Protein AF-W1XNX9-F1 (afdb_monomer)

Nearest PDB structures (foldseek):
  6mit-assembly2_H  TM=9.646E-01  e=8.974E-11  Enterobacter cloacae subsp. cloacae ATC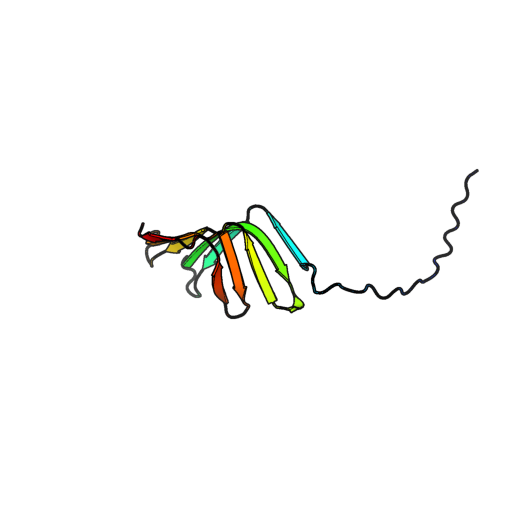C 13047
  3my2-assembly1_A  TM=9.983E-01  e=1.447E-07  Escherichia coli str. K-12 substr. MG1655
  4b54-assembly1_B  TM=9.966E-01  e=5.229E-07  Escherichia coli
  6mjp-assembly1_C  TM=8.883E-01  e=1.791E-06  Vibrio cholerae
  6mit-assembly1_G  TM=7.641E-01  e=9.877E-02  Enterobacter cloacae subsp. cloacae ATCC 13047

InterPro domains:
  IPR010664 Lipopolysaccharide assembly, LptC-related [PF06835] (10-101)
  IPR026265 Lipopolysaccharide export system protein LptC [TIGR04409] (11-101)
  IPR052363 Lipopolysaccharide export system LptC [PTHR37481] (4-101)

Solvent-accessible surface area (backbone atoms only — not comparable to full-atom values): 5987 Å² total; per-residue (Å²): 137,88,83,84,84,85,75,80,71,85,72,80,68,74,80,77,78,61,84,89,54,58,78,42,78,49,67,66,46,76,45,79,42,59,45,99,88,69,47,64,42,37,38,42,36,24,54,34,37,39,29,29,73,94,76,44,33,37,40,29,34,50,28,39,37,36,34,36,45,99,86,64,45,68,46,38,41,38,36,24,50,29,32,41,37,42,79,88,70,50,76,46,75,41,56,81,73,46,79,41,81,100

Structure (mmCIF, N/CA/C/O backbone):
data_AF-W1XNX9-F1
#
_entry.id   AF-W1XNX9-F1
#
loop_
_atom_site.group_PDB
_atom_site.id
_atom_site.type_symbol
_atom_site.label_atom_id
_atom_site.label_alt_id
_atom_site.label_comp_id
_atom_site.label_asym_id
_atom_site.label_entity_id
_atom_site.label_seq_id
_atom_site.pdbx_PDB_ins_code
_atom_site.Cartn_x
_atom_site.Cartn_y
_atom_site.Cartn_z
_atom_site.occupancy
_atom_site.B_iso_or_equiv
_atom_site.auth_seq_id
_atom_site.auth_comp_id
_atom_site.auth_asym_id
_atom_site.auth_atom_id
_atom_site.pdbx_PDB_model_num
ATOM 1 N N . MET A 1 1 ? 53.043 15.054 -22.178 1.00 44.47 1 MET A N 1
ATOM 2 C CA . MET A 1 1 ? 51.848 15.816 -22.595 1.00 44.47 1 MET A CA 1
ATOM 3 C C . MET A 1 1 ? 50.820 14.786 -23.030 1.00 44.47 1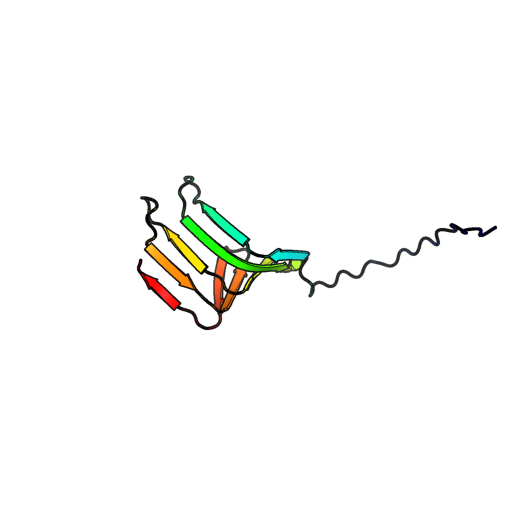 MET A C 1
ATOM 5 O O . MET A 1 1 ? 51.129 14.021 -23.933 1.00 44.47 1 MET A O 1
ATOM 9 N N . ILE A 1 2 ? 49.697 14.658 -22.322 1.00 46.03 2 ILE A N 1
ATOM 10 C CA . ILE A 1 2 ? 48.628 13.717 -22.690 1.00 46.03 2 ILE A CA 1
ATOM 11 C C . ILE A 1 2 ? 47.542 14.537 -23.380 1.00 46.03 2 ILE A C 1
ATOM 13 O O . ILE A 1 2 ? 46.994 15.452 -22.774 1.00 46.03 2 ILE A O 1
ATOM 17 N N . GLY A 1 3 ? 47.306 14.260 -24.662 1.00 43.38 3 GLY A N 1
ATOM 18 C CA . GLY A 1 3 ? 46.236 14.878 -25.439 1.00 43.38 3 GLY A CA 1
ATOM 19 C C . GLY A 1 3 ? 44.970 14.036 -25.344 1.00 43.38 3 GLY A C 1
ATOM 20 O O . GLY A 1 3 ? 45.018 12.833 -25.587 1.00 43.38 3 GLY A O 1
ATOM 21 N N . ILE A 1 4 ? 43.850 14.664 -24.992 1.00 62.31 4 ILE A N 1
ATOM 22 C CA . ILE A 1 4 ? 42.520 14.056 -25.078 1.00 62.31 4 ILE A CA 1
ATOM 23 C C . ILE A 1 4 ? 41.934 14.461 -26.429 1.00 62.31 4 ILE A C 1
ATOM 25 O O . ILE A 1 4 ? 41.847 15.648 -26.736 1.00 62.31 4 ILE A O 1
ATOM 29 N N . ASN A 1 5 ? 41.578 13.474 -27.250 1.00 59.31 5 ASN A N 1
ATOM 30 C CA . ASN A 1 5 ? 40.920 13.696 -28.531 1.00 59.31 5 ASN A CA 1
ATOM 31 C C . ASN A 1 5 ? 39.404 13.608 -28.315 1.00 59.31 5 ASN A C 1
ATOM 33 O O . ASN A 1 5 ? 38.876 12.525 -28.076 1.00 59.31 5 ASN A O 1
ATOM 37 N N . MET A 1 6 ? 38.728 14.756 -28.350 1.00 61.25 6 MET A N 1
ATOM 38 C CA . MET A 1 6 ? 37.269 14.874 -28.292 1.00 61.25 6 MET A CA 1
ATOM 39 C C . MET A 1 6 ? 36.714 14.935 -29.717 1.00 61.25 6 MET A C 1
ATOM 41 O O . MET A 1 6 ? 36.158 15.942 -30.142 1.00 61.25 6 MET A O 1
ATOM 45 N N . ALA A 1 7 ? 36.915 13.870 -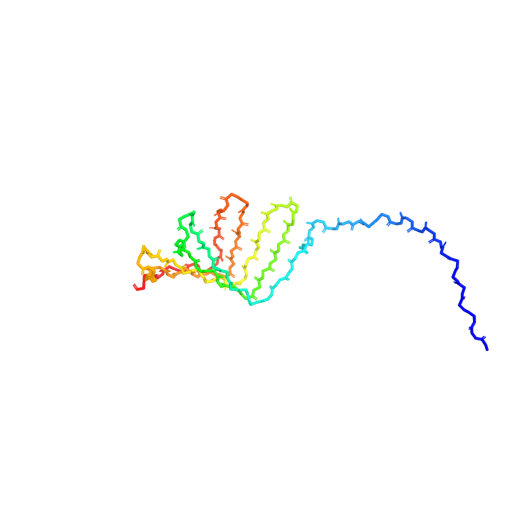30.488 1.00 56.81 7 ALA A N 1
ATOM 46 C CA . ALA A 1 7 ? 36.058 13.626 -31.635 1.00 56.81 7 ALA A CA 1
ATOM 47 C C . ALA A 1 7 ? 34.824 12.906 -31.090 1.00 56.81 7 ALA A C 1
ATOM 49 O O . ALA A 1 7 ? 34.850 11.689 -30.902 1.00 56.81 7 ALA A O 1
ATOM 50 N N . GLU A 1 8 ? 33.780 13.670 -30.760 1.00 53.00 8 GLU A N 1
ATOM 51 C CA . GLU A 1 8 ? 32.445 13.123 -30.535 1.00 53.00 8 GLU A CA 1
ATOM 52 C C . GLU A 1 8 ? 32.047 12.370 -31.804 1.00 53.00 8 GLU A C 1
ATOM 54 O O . GLU A 1 8 ? 31.688 12.942 -32.833 1.00 53.00 8 GLU A O 1
ATOM 59 N N . LYS A 1 9 ? 32.194 11.049 -31.753 1.00 54.75 9 LYS A N 1
ATOM 60 C CA . LYS A 1 9 ? 31.458 10.175 -32.641 1.00 54.75 9 LYS A CA 1
ATOM 61 C C . LYS A 1 9 ? 30.039 10.252 -32.105 1.00 54.75 9 LYS A C 1
ATOM 63 O O . LYS A 1 9 ? 29.800 9.803 -30.987 1.00 54.75 9 LYS A O 1
ATOM 68 N N . ASP A 1 10 ? 29.166 10.905 -32.858 1.00 53.31 10 ASP A N 1
ATOM 69 C CA . ASP A 1 10 ? 27.736 11.009 -32.583 1.00 53.31 10 ASP A CA 1
ATOM 70 C C . ASP A 1 10 ? 27.131 9.600 -32.714 1.00 53.31 10 ASP A C 1
ATOM 72 O O . ASP A 1 10 ? 26.539 9.213 -33.724 1.00 53.31 10 ASP A O 1
ATOM 76 N N . ASP A 1 11 ? 27.436 8.756 -31.729 1.00 55.44 11 ASP A N 1
ATOM 77 C CA . ASP A 1 11 ? 26.913 7.412 -31.603 1.00 55.44 11 ASP A CA 1
ATOM 78 C C . ASP A 1 11 ? 25.505 7.605 -31.057 1.00 55.44 11 ASP A C 1
ATOM 80 O O . ASP A 1 11 ? 25.257 7.630 -29.852 1.00 55.44 11 ASP A O 1
ATOM 84 N N . THR A 1 12 ? 24.565 7.797 -31.978 1.00 57.56 12 THR A N 1
ATOM 85 C CA . THR A 1 12 ? 23.124 7.716 -31.721 1.00 57.56 12 THR A CA 1
ATOM 86 C C . THR A 1 12 ? 22.737 6.267 -31.414 1.00 57.56 12 THR A C 1
ATOM 88 O O . THR A 1 12 ? 21.802 5.707 -31.986 1.00 57.56 12 THR A O 1
ATOM 91 N N . ALA A 1 13 ? 23.472 5.629 -30.499 1.00 60.34 13 ALA A N 1
ATOM 92 C CA . ALA A 1 13 ? 23.089 4.378 -29.896 1.00 60.34 13 ALA A CA 1
ATOM 93 C C . ALA A 1 13 ? 21.748 4.637 -29.214 1.00 60.34 13 ALA A C 1
ATOM 95 O O . ALA A 1 13 ? 21.657 5.338 -28.205 1.00 60.34 13 ALA A O 1
ATOM 96 N N . GLN A 1 14 ? 20.688 4.121 -29.830 1.00 57.00 14 GLN A N 1
ATOM 97 C CA . GLN A 1 14 ? 19.361 4.112 -29.247 1.00 57.00 14 GLN A CA 1
ATOM 98 C C . GLN A 1 14 ? 19.503 3.515 -27.846 1.00 57.00 14 GLN A C 1
ATOM 100 O O . GLN A 1 14 ? 19.907 2.359 -27.703 1.00 57.00 14 GLN A O 1
ATOM 105 N N . VAL A 1 15 ? 19.228 4.309 -26.810 1.00 65.31 15 VAL A N 1
ATOM 106 C CA . VAL A 1 15 ? 19.163 3.792 -25.445 1.00 65.31 15 VAL A CA 1
ATOM 107 C C . VAL A 1 15 ? 18.022 2.782 -25.444 1.00 65.31 15 VAL A C 1
ATOM 109 O O . VAL A 1 15 ? 16.852 3.157 -25.502 1.00 65.31 15 VAL A O 1
ATOM 112 N N . VAL A 1 16 ? 18.362 1.494 -25.461 1.00 64.44 16 VAL A N 1
ATOM 113 C CA . VAL A 1 16 ? 17.382 0.422 -25.309 1.00 64.44 16 VAL A CA 1
ATOM 114 C C . VAL A 1 16 ? 16.895 0.508 -23.869 1.00 64.44 16 VAL A C 1
ATOM 116 O O . VAL A 1 16 ? 17.594 0.098 -22.944 1.00 64.44 16 VAL A O 1
ATOM 119 N N . VAL A 1 17 ? 15.722 1.106 -23.671 1.00 64.75 17 VAL A N 1
ATOM 120 C CA . VAL A 1 17 ? 15.058 1.111 -22.368 1.00 64.75 17 VAL A CA 1
ATOM 121 C C . VAL A 1 17 ? 14.614 -0.321 -22.094 1.00 64.75 17 VAL A C 1
ATOM 123 O O . VAL A 1 17 ? 13.848 -0.907 -22.859 1.00 64.75 17 VAL A O 1
ATOM 126 N N . ASN A 1 18 ? 15.156 -0.918 -21.036 1.00 72.50 18 ASN A N 1
ATOM 127 C CA . ASN A 1 18 ? 14.725 -2.229 -20.588 1.00 72.50 18 ASN A CA 1
ATOM 128 C C . ASN A 1 18 ? 13.475 -2.063 -19.723 1.00 72.50 18 ASN A C 1
ATOM 130 O O . ASN A 1 18 ? 13.560 -1.706 -18.553 1.00 72.50 18 ASN A O 1
ATOM 134 N N . ASN A 1 19 ? 12.310 -2.356 -20.293 1.00 75.62 19 ASN A N 1
ATOM 135 C CA . ASN A 1 19 ? 11.021 -2.183 -19.615 1.00 75.62 19 ASN A CA 1
ATOM 136 C C . ASN A 1 19 ? 10.788 -3.196 -18.473 1.00 75.62 19 ASN A C 1
ATOM 138 O O . ASN A 1 19 ? 9.764 -3.138 -17.789 1.00 75.62 19 ASN A O 1
ATOM 142 N N . ASN A 1 20 ? 11.720 -4.138 -18.278 1.00 80.69 20 ASN A N 1
ATOM 143 C CA . ASN A 1 20 ? 11.729 -5.058 -17.141 1.00 80.69 20 ASN A CA 1
ATOM 144 C C . ASN A 1 20 ? 12.471 -4.501 -15.924 1.00 80.69 20 ASN A C 1
ATOM 146 O O . ASN A 1 20 ? 12.388 -5.107 -14.858 1.00 80.69 20 ASN A O 1
ATOM 150 N N . ASP A 1 21 ? 13.184 -3.384 -16.068 1.00 89.62 21 ASP A N 1
ATOM 151 C CA . ASP A 1 21 ? 13.789 -2.687 -14.943 1.00 89.62 21 ASP A CA 1
ATOM 152 C C . ASP A 1 21 ? 12.820 -1.610 -14.433 1.00 89.62 21 ASP A C 1
ATOM 154 O O . ASP A 1 21 ? 12.150 -0.940 -15.225 1.00 89.62 21 ASP A O 1
ATOM 158 N N . PRO A 1 22 ? 12.705 -1.415 -13.113 1.00 93.06 22 PRO A N 1
ATOM 159 C CA . PRO A 1 22 ? 11.844 -0.374 -12.579 1.00 93.06 22 PRO A CA 1
ATOM 160 C C . PRO A 1 22 ? 12.438 1.006 -12.847 1.00 93.06 22 PRO A C 1
ATOM 162 O O . PRO A 1 22 ? 13.635 1.246 -12.675 1.00 93.06 22 PRO A O 1
ATOM 165 N N . THR A 1 23 ? 11.569 1.946 -13.201 1.00 94.25 23 THR A N 1
ATOM 166 C CA . THR A 1 23 ? 11.947 3.333 -13.476 1.00 94.25 23 THR A CA 1
ATOM 167 C C . THR A 1 23 ? 12.189 4.138 -12.206 1.00 94.25 23 THR A C 1
ATOM 169 O O . THR A 1 23 ? 12.923 5.122 -12.241 1.00 94.25 23 THR A O 1
ATOM 172 N N . TYR A 1 24 ?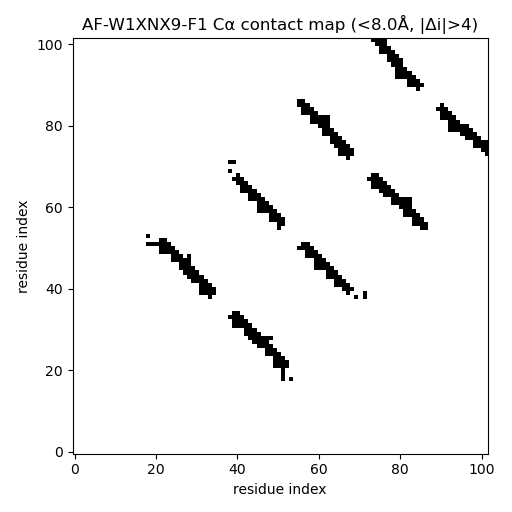 11.600 3.726 -11.079 1.00 93.50 24 TYR A N 1
ATOM 173 C CA . TYR A 1 24 ? 11.888 4.303 -9.767 1.00 93.50 24 TYR A CA 1
ATOM 174 C C . TYR A 1 24 ? 12.062 3.210 -8.719 1.00 93.50 24 TYR A C 1
ATOM 176 O O . TYR A 1 24 ? 11.307 2.237 -8.688 1.00 93.50 24 TYR A O 1
ATOM 184 N N . LYS A 1 25 ? 13.035 3.418 -7.831 1.00 96.56 25 LYS A N 1
ATOM 185 C CA . LYS A 1 25 ? 13.268 2.609 -6.635 1.00 96.56 25 LYS A CA 1
ATOM 186 C C . LYS A 1 25 ? 13.307 3.512 -5.413 1.00 96.56 25 LYS A C 1
ATOM 188 O O . LYS A 1 25 ? 13.862 4.609 -5.476 1.00 96.56 25 LYS A O 1
ATOM 193 N N . SER A 1 26 ? 12.731 3.053 -4.312 1.00 96.31 26 SER A N 1
ATOM 194 C CA . SER A 1 26 ? 12.745 3.764 -3.037 1.00 96.31 26 SER A CA 1
ATOM 195 C C . SER A 1 26 ? 12.870 2.784 -1.876 1.00 96.31 26 SER A C 1
ATOM 197 O O . SER A 1 26 ? 12.351 1.674 -1.941 1.00 96.31 26 SER A O 1
ATOM 199 N N . GLU A 1 27 ? 13.549 3.210 -0.815 1.00 97.56 27 GLU A N 1
ATOM 200 C CA . GLU A 1 27 ? 13.709 2.463 0.434 1.00 97.56 27 GLU A CA 1
ATOM 201 C C . GLU A 1 27 ? 12.950 3.184 1.551 1.00 97.56 27 GLU A C 1
ATOM 203 O O . GLU A 1 27 ? 12.936 4.413 1.592 1.00 97.56 27 GLU A O 1
ATOM 208 N N . HIS A 1 28 ? 12.386 2.424 2.489 1.00 96.06 28 HIS A N 1
AT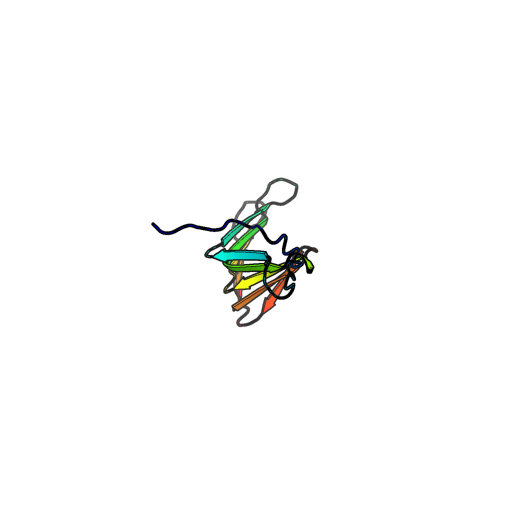OM 209 C CA . HIS A 1 28 ? 11.696 2.913 3.686 1.00 96.06 28 HIS A CA 1
ATOM 210 C C . HIS A 1 28 ? 10.642 3.987 3.378 1.00 96.06 28 HIS A C 1
ATOM 212 O O . HIS A 1 28 ? 10.722 5.128 3.835 1.00 96.06 28 HIS A O 1
ATOM 218 N N . THR A 1 29 ? 9.633 3.619 2.592 1.00 96.38 29 THR A N 1
ATOM 219 C CA . THR A 1 29 ? 8.563 4.538 2.194 1.00 96.38 29 THR A CA 1
ATOM 220 C C . THR A 1 29 ? 7.463 4.609 3.244 1.00 96.38 29 THR A C 1
ATOM 222 O O . THR A 1 29 ? 7.011 3.571 3.729 1.00 96.38 29 THR A O 1
ATOM 225 N N . ASP A 1 30 ? 6.964 5.816 3.506 1.00 97.50 30 ASP A N 1
ATOM 226 C CA . ASP A 1 30 ? 5.781 6.083 4.328 1.00 97.50 30 ASP A CA 1
ATOM 227 C C . ASP A 1 30 ? 4.800 6.948 3.531 1.00 97.50 30 ASP A C 1
ATOM 229 O O . ASP A 1 30 ? 5.067 8.115 3.243 1.00 97.50 30 ASP A O 1
ATOM 233 N N . THR A 1 31 ? 3.688 6.348 3.110 1.00 94.12 31 THR A N 1
ATOM 234 C CA . THR A 1 31 ? 2.691 6.989 2.248 1.00 94.12 31 THR A CA 1
ATOM 235 C C . THR A 1 31 ? 1.393 7.198 3.011 1.00 94.12 31 THR A C 1
ATOM 237 O O . THR A 1 31 ? 0.800 6.241 3.504 1.00 94.12 31 THR A O 1
ATOM 240 N N . LEU A 1 32 ? 0.904 8.437 3.045 1.00 94.94 32 LEU A N 1
ATOM 241 C CA . LEU A 1 32 ? -0.412 8.787 3.578 1.00 94.94 32 LEU A CA 1
ATOM 242 C C . LEU A 1 32 ? -1.365 9.086 2.426 1.00 94.94 32 LEU A C 1
ATOM 244 O O . LEU A 1 32 ? -1.071 9.921 1.571 1.00 94.94 32 LEU A O 1
ATOM 248 N N . VAL A 1 33 ? -2.512 8.414 2.416 1.00 92.88 33 VAL A N 1
ATOM 249 C CA . VAL A 1 33 ? -3.536 8.591 1.388 1.00 92.88 33 VAL A CA 1
ATOM 250 C C . VAL A 1 33 ? -4.779 9.206 2.000 1.00 92.88 33 VAL A C 1
ATOM 252 O O . VAL A 1 33 ? -5.305 8.725 3.005 1.00 92.88 33 VAL A O 1
ATOM 255 N N . TYR A 1 34 ? -5.243 10.276 1.364 1.00 93.06 34 TYR A N 1
ATOM 256 C CA . TYR A 1 34 ? -6.411 11.046 1.764 1.00 93.06 34 TYR A CA 1
ATOM 257 C C . TYR A 1 34 ? -7.564 10.805 0.790 1.00 93.06 34 TYR A C 1
ATOM 259 O O . TYR A 1 34 ? -7.343 10.565 -0.400 1.00 93.06 34 TYR A O 1
ATOM 267 N N . ASN A 1 35 ? -8.792 10.882 1.294 1.00 88.88 35 ASN A N 1
ATOM 268 C CA . ASN A 1 35 ? -9.985 10.878 0.456 1.00 88.88 35 ASN A CA 1
ATOM 269 C C . ASN A 1 35 ? -10.201 12.268 -0.188 1.00 88.88 35 ASN A C 1
ATOM 271 O O . ASN A 1 35 ? -9.516 13.231 0.178 1.00 88.88 35 ASN A O 1
ATOM 275 N N . PRO A 1 36 ? -11.132 12.403 -1.152 1.00 91.62 36 PRO A N 1
ATOM 276 C CA . PRO A 1 36 ? -11.435 13.685 -1.793 1.00 91.62 36 PRO A CA 1
ATOM 277 C C . PRO A 1 36 ? -11.862 14.798 -0.824 1.00 91.62 36 PRO A C 1
ATOM 279 O O . PRO A 1 36 ? -11.683 15.974 -1.129 1.00 91.62 36 PRO A O 1
ATOM 282 N N . GLU A 1 37 ? -12.388 14.443 0.348 1.00 93.12 37 GLU A N 1
ATOM 283 C CA . GLU A 1 37 ? -12.780 15.373 1.410 1.00 93.12 37 GLU A CA 1
ATOM 284 C C . GLU A 1 37 ? -11.590 15.839 2.275 1.00 93.12 37 GLU A C 1
ATOM 286 O O . GLU A 1 37 ? -11.757 16.674 3.165 1.00 93.12 37 GLU A O 1
ATOM 291 N N . GLY A 1 38 ? -10.382 15.317 2.031 1.00 90.25 38 GLY A N 1
ATOM 292 C CA . GLY A 1 38 ? -9.158 15.658 2.760 1.00 90.25 38 GLY A CA 1
ATOM 293 C C . GLY A 1 38 ? -8.969 14.905 4.083 1.00 90.25 38 GLY A C 1
ATOM 294 O O . GLY A 1 38 ? -8.060 15.226 4.851 1.00 90.25 38 GLY A O 1
ATOM 295 N N . ALA A 1 39 ? -9.797 13.902 4.375 1.00 90.12 39 ALA A N 1
ATOM 296 C CA . ALA A 1 39 ? -9.641 13.029 5.533 1.00 90.12 39 ALA A CA 1
ATOM 297 C C . ALA A 1 39 ? -8.663 11.878 5.244 1.00 90.12 39 ALA A C 1
ATOM 299 O O . ALA A 1 39 ? -8.579 11.365 4.127 1.00 90.12 39 ALA A O 1
ATOM 300 N N . LEU A 1 40 ? -7.913 11.465 6.269 1.00 92.81 40 LEU A N 1
ATOM 301 C CA . LEU A 1 40 ? -6.950 10.369 6.165 1.00 92.81 40 LEU A CA 1
ATOM 302 C C . LEU A 1 40 ? -7.695 9.048 5.945 1.00 92.81 40 LEU A C 1
ATOM 304 O O . LEU A 1 40 ? -8.510 8.661 6.773 1.00 92.81 40 LEU A O 1
ATOM 308 N N . SER A 1 41 ? -7.405 8.366 4.838 1.00 91.44 41 SER A N 1
ATOM 309 C CA . SER A 1 41 ? -7.998 7.065 4.503 1.00 91.44 41 SER A CA 1
ATOM 310 C C . SER A 1 41 ? -7.125 5.917 4.996 1.00 91.44 41 SER A C 1
ATOM 312 O O . SER A 1 41 ? -7.581 5.048 5.739 1.00 91.44 41 SER A O 1
ATOM 314 N N . TYR A 1 42 ? -5.852 5.912 4.597 1.00 94.69 42 TYR A N 1
ATOM 315 C CA . TYR A 1 42 ? -4.904 4.884 5.011 1.00 94.69 42 TYR A CA 1
ATOM 316 C C . TYR A 1 42 ? -3.459 5.378 4.993 1.00 94.69 42 TYR A C 1
ATOM 318 O O . TYR A 1 42 ? -3.111 6.346 4.314 1.00 94.69 42 TYR A O 1
ATOM 326 N N . ARG A 1 43 ? -2.611 4.672 5.738 1.00 97.06 43 ARG A N 1
ATOM 327 C CA . ARG A 1 43 ? -1.154 4.804 5.747 1.00 97.06 43 ARG A CA 1
ATOM 328 C C . ARG A 1 43 ? -0.549 3.501 5.245 1.00 97.06 43 ARG A C 1
ATOM 330 O O . ARG A 1 43 ? -0.929 2.441 5.730 1.00 97.06 43 ARG A O 1
ATOM 337 N N . LEU A 1 44 ? 0.372 3.573 4.293 1.00 97.50 44 LEU A N 1
ATOM 338 C CA . LEU A 1 44 ? 1.102 2.427 3.761 1.00 97.50 44 LEU A CA 1
ATOM 339 C C . LEU A 1 44 ? 2.598 2.635 3.989 1.00 97.50 44 LEU A C 1
ATOM 341 O O . LEU A 1 44 ? 3.195 3.549 3.422 1.00 97.50 44 LEU A O 1
ATOM 345 N N . ILE A 1 45 ? 3.186 1.770 4.809 1.00 98.25 45 ILE A N 1
ATOM 346 C CA . ILE A 1 45 ? 4.626 1.717 5.061 1.00 98.25 45 ILE A CA 1
ATOM 347 C C . ILE A 1 45 ? 5.193 0.503 4.328 1.00 98.25 45 ILE A C 1
ATOM 349 O O . ILE A 1 45 ? 4.570 -0.555 4.339 1.00 98.25 45 ILE A O 1
ATOM 353 N N . ALA A 1 46 ? 6.365 0.629 3.710 1.00 98.31 46 ALA A N 1
ATOM 354 C CA . ALA A 1 46 ? 7.071 -0.492 3.087 1.00 98.31 46 ALA A CA 1
ATOM 355 C C . ALA A 1 46 ? 8.588 -0.305 3.181 1.00 98.31 46 ALA A C 1
ATOM 357 O O . ALA A 1 46 ? 9.079 0.823 3.207 1.00 98.31 46 ALA A O 1
ATOM 358 N N . GLN A 1 47 ? 9.336 -1.409 3.213 1.00 98.12 47 GLN A N 1
ATOM 359 C CA . GLN A 1 47 ? 10.801 -1.348 3.263 1.00 98.12 47 GLN A CA 1
ATOM 360 C C . GLN A 1 47 ? 11.416 -1.002 1.917 1.00 98.12 47 GLN A C 1
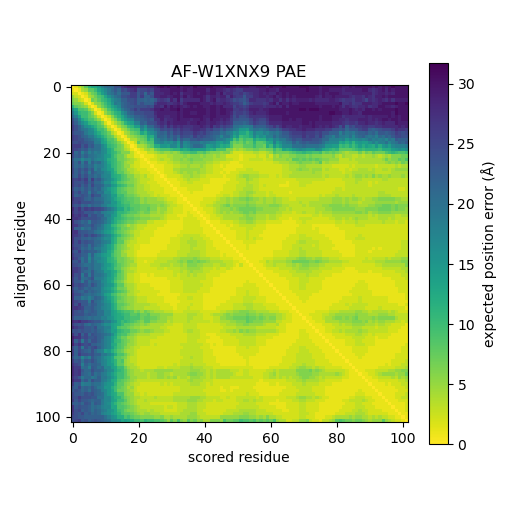ATOM 362 O O . GLN A 1 47 ? 12.395 -0.275 1.878 1.00 98.12 47 GLN A O 1
ATOM 367 N N . HIS A 1 48 ? 10.826 -1.488 0.829 1.00 98.06 48 HIS A N 1
ATOM 368 C CA . HIS A 1 48 ? 11.310 -1.243 -0.521 1.00 98.06 48 HIS A CA 1
ATOM 369 C C . HIS A 1 48 ? 10.132 -1.086 -1.472 1.00 98.06 48 HIS A C 1
ATOM 371 O O . HIS A 1 48 ? 9.145 -1.820 -1.351 1.00 98.06 48 HIS A O 1
ATOM 377 N N . VAL A 1 49 ? 10.246 -0.157 -2.419 1.00 97.88 49 VAL A N 1
ATOM 378 C CA . VAL A 1 49 ? 9.249 0.082 -3.461 1.00 97.88 49 VAL A CA 1
ATOM 379 C C . VAL A 1 49 ? 9.919 0.180 -4.821 1.00 97.88 49 VAL A C 1
ATOM 381 O O . VAL A 1 49 ? 10.839 0.974 -5.010 1.00 97.88 49 VAL A O 1
ATOM 384 N N . GLU A 1 50 ? 9.403 -0.579 -5.782 1.00 97.56 50 GLU A N 1
ATOM 385 C CA . GLU A 1 50 ? 9.766 -0.477 -7.195 1.00 97.56 50 GLU A CA 1
ATOM 386 C C . GLU A 1 50 ? 8.547 -0.041 -8.002 1.00 97.56 50 GLU A C 1
ATOM 388 O O . GLU A 1 50 ? 7.481 -0.645 -7.886 1.00 97.56 50 GLU A O 1
ATOM 393 N N . TYR A 1 51 ? 8.698 0.981 -8.842 1.00 96.62 51 TYR A N 1
ATOM 394 C CA . TYR A 1 51 ? 7.664 1.403 -9.784 1.00 96.62 51 TYR A CA 1
ATOM 395 C C . TYR A 1 51 ? 8.108 1.157 -11.221 1.00 96.62 51 TYR A C 1
ATOM 397 O O . TYR A 1 51 ? 9.223 1.513 -11.606 1.00 96.62 51 TYR A O 1
ATOM 405 N N . TYR A 1 52 ? 7.199 0.598 -12.013 1.00 95.69 52 TYR A N 1
ATOM 406 C CA . TYR A 1 52 ? 7.387 0.278 -13.422 1.00 95.69 52 TYR A CA 1
ATOM 407 C C . TYR A 1 52 ? 6.427 1.146 -14.244 1.00 95.69 52 TYR A C 1
ATOM 409 O O . TYR A 1 52 ? 5.221 0.880 -14.266 1.00 95.69 52 TYR A O 1
ATOM 417 N N . SER A 1 53 ? 6.944 2.190 -14.905 1.00 92.75 53 SER A N 1
ATOM 418 C CA . SER A 1 53 ? 6.128 3.180 -15.632 1.00 92.75 53 SER A CA 1
ATOM 419 C C . SER A 1 53 ? 5.250 2.576 -16.716 1.00 92.75 53 SER A C 1
ATOM 421 O O . SER A 1 53 ? 4.088 2.949 -16.838 1.00 92.75 53 SER A O 1
ATOM 423 N N . ASP A 1 54 ? 5.784 1.615 -17.459 1.00 92.12 54 ASP A N 1
ATOM 424 C CA . 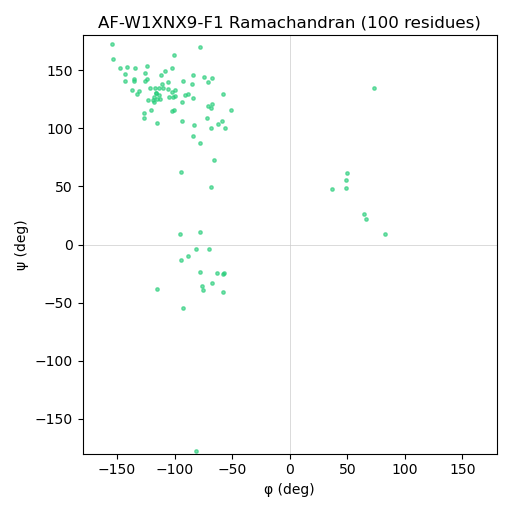ASP A 1 54 ? 5.126 1.038 -18.632 1.00 92.12 54 ASP A CA 1
ATOM 425 C C . ASP A 1 54 ? 3.881 0.238 -18.273 1.00 92.12 54 ASP A C 1
ATOM 427 O O . ASP A 1 54 ? 2.907 0.189 -19.020 1.00 92.12 54 ASP A O 1
ATOM 431 N N . GLN A 1 55 ? 3.922 -0.387 -17.102 1.00 92.56 55 GLN A N 1
ATOM 432 C CA . GLN A 1 55 ? 2.827 -1.178 -16.558 1.00 92.56 55 GLN A CA 1
ATOM 433 C C . GLN A 1 55 ? 1.944 -0.342 -15.620 1.00 92.56 55 GLN A C 1
ATOM 435 O O . GLN A 1 55 ? 0.858 -0.789 -15.257 1.00 92.56 55 GLN A O 1
ATOM 440 N N . ALA A 1 56 ? 2.410 0.845 -15.211 1.00 94.94 56 ALA A N 1
ATOM 441 C CA . ALA A 1 56 ? 1.826 1.666 -14.155 1.00 94.94 56 ALA A CA 1
ATOM 442 C C . ALA A 1 56 ? 1.550 0.853 -12.873 1.00 94.94 56 ALA A C 1
ATOM 444 O O . ALA A 1 56 ? 0.446 0.882 -12.319 1.00 94.94 56 ALA A O 1
ATOM 445 N N . VAL A 1 57 ? 2.554 0.087 -12.424 1.00 96.31 57 VAL A N 1
ATOM 446 C CA . VAL A 1 57 ? 2.469 -0.744 -11.212 1.00 96.31 57 VAL A CA 1
ATOM 447 C C . VAL A 1 57 ? 3.578 -0.416 -10.225 1.00 96.31 57 VAL A C 1
ATOM 449 O O . VAL A 1 57 ? 4.729 -0.211 -10.617 1.00 96.31 57 VAL A O 1
ATOM 452 N N . SER A 1 58 ? 3.228 -0.447 -8.940 1.00 97.19 58 SER A N 1
ATOM 453 C CA . SER A 1 58 ? 4.184 -0.407 -7.833 1.00 97.19 58 SER A CA 1
ATOM 454 C C . SER A 1 58 ? 4.225 -1.752 -7.121 1.00 97.19 58 SER A C 1
ATOM 456 O O . SER A 1 58 ? 3.180 -2.312 -6.784 1.00 97.19 58 SER A O 1
ATOM 458 N N . TRP A 1 59 ? 5.424 -2.240 -6.838 1.00 98.06 59 TRP A N 1
ATOM 459 C CA . TRP A 1 59 ? 5.667 -3.381 -5.966 1.00 98.06 59 TRP A CA 1
ATOM 460 C C . TRP A 1 59 ? 6.232 -2.909 -4.636 1.00 98.06 59 TRP A C 1
ATOM 462 O O . TRP A 1 59 ? 7.159 -2.109 -4.615 1.00 98.06 59 TRP A O 1
ATOM 472 N N . PHE A 1 60 ? 5.692 -3.431 -3.540 1.00 98.31 60 PHE A N 1
ATOM 473 C CA . PHE A 1 60 ? 6.098 -3.120 -2.172 1.00 98.31 60 PHE A CA 1
ATOM 474 C C . PHE A 1 60 ? 6.646 -4.380 -1.508 1.00 98.31 60 PHE A C 1
ATOM 476 O O . PHE A 1 60 ? 6.014 -5.436 -1.585 1.00 98.31 60 PHE A O 1
ATOM 483 N N . THR A 1 61 ? 7.773 -4.262 -0.814 1.00 98.56 61 THR A N 1
ATOM 484 C CA . THR A 1 61 ? 8.351 -5.323 0.022 1.00 98.56 61 THR A CA 1
ATOM 485 C C . THR A 1 61 ? 8.057 -5.042 1.490 1.00 98.56 61 THR A C 1
ATOM 487 O O . THR A 1 61 ? 8.294 -3.933 1.972 1.00 98.56 61 THR A O 1
ATOM 490 N N . GLN A 1 62 ? 7.559 -6.062 2.191 1.00 98.50 62 GLN A N 1
ATOM 491 C CA . GLN A 1 62 ? 7.116 -6.006 3.587 1.00 98.50 62 GLN A CA 1
ATOM 492 C C . GLN A 1 62 ? 6.169 -4.824 3.878 1.00 98.50 62 GLN A C 1
ATOM 494 O O . GLN A 1 62 ? 6.462 -3.992 4.741 1.00 98.50 62 GLN A O 1
ATOM 499 N N . PRO A 1 63 ? 5.051 -4.703 3.133 1.00 98.50 63 PRO A N 1
ATOM 500 C CA . PRO A 1 63 ? 4.076 -3.648 3.357 1.00 98.50 63 PRO A CA 1
ATOM 501 C C . PRO A 1 63 ? 3.338 -3.816 4.691 1.00 98.50 63 PRO A C 1
ATOM 503 O O . PRO A 1 63 ? 2.953 -4.922 5.075 1.00 98.50 63 PRO A O 1
ATOM 506 N N . VAL A 1 64 ? 3.055 -2.688 5.339 1.00 98.50 64 VAL A N 1
ATOM 507 C CA . VAL A 1 64 ? 2.112 -2.558 6.453 1.00 98.50 64 VAL A CA 1
ATOM 508 C C . VAL A 1 64 ? 1.119 -1.452 6.107 1.00 98.50 64 VAL A C 1
ATOM 510 O O . VAL A 1 64 ? 1.484 -0.280 6.000 1.00 98.50 64 VAL A O 1
ATOM 513 N N . LEU A 1 65 ? -0.139 -1.835 5.910 1.00 97.88 65 LEU A N 1
ATOM 514 C CA . LEU A 1 65 ? -1.265 -0.948 5.649 1.00 97.88 65 LEU A CA 1
ATOM 515 C C . LEU A 1 65 ? -2.050 -0.732 6.944 1.00 97.88 65 LEU A C 1
ATOM 517 O O . LEU A 1 65 ? -2.487 -1.687 7.579 1.00 97.88 65 LEU A O 1
ATOM 521 N N . THR A 1 66 ? -2.288 0.522 7.304 1.00 98.19 66 THR A N 1
ATOM 522 C CA . THR A 1 66 ? -3.177 0.904 8.403 1.00 98.19 66 THR A CA 1
ATOM 523 C C . THR A 1 66 ? -4.332 1.726 7.857 1.00 98.19 66 THR A C 1
ATOM 525 O O . THR A 1 66 ? -4.100 2.719 7.171 1.00 98.19 66 THR A O 1
ATOM 528 N N . THR A 1 67 ? -5.566 1.327 8.154 1.00 96.06 67 THR A N 1
ATOM 529 C CA . THR A 1 67 ? -6.775 2.066 7.746 1.00 96.06 67 THR A CA 1
ATOM 530 C C . THR A 1 67 ? -7.349 2.858 8.911 1.00 96.06 67 THR A C 1
ATOM 532 O O . THR A 1 67 ? -7.171 2.477 10.070 1.00 96.06 67 THR A O 1
ATOM 535 N 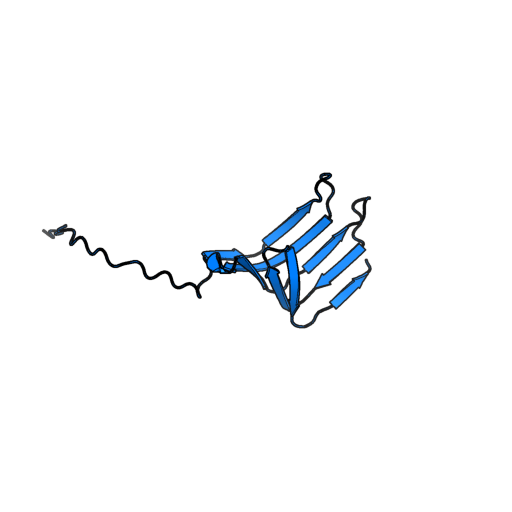N . PHE A 1 68 ? -8.031 3.959 8.603 1.00 95.44 68 PHE A N 1
ATOM 536 C CA . PHE A 1 68 ? -8.575 4.879 9.597 1.00 95.44 68 PHE A CA 1
ATOM 537 C C . PHE A 1 68 ? -10.073 5.086 9.381 1.00 95.44 68 PHE A C 1
ATOM 539 O O . PHE A 1 68 ? -10.553 5.059 8.247 1.00 95.44 68 PHE A O 1
ATOM 546 N N . ASP A 1 69 ? -10.810 5.293 10.469 1.00 93.25 69 ASP A N 1
ATOM 547 C CA . ASP A 1 69 ? -12.198 5.738 10.392 1.00 93.25 69 ASP A CA 1
ATOM 548 C C . ASP A 1 69 ? -12.310 7.263 10.194 1.00 93.25 69 ASP A C 1
ATOM 550 O O . ASP A 1 69 ? -11.322 7.995 10.081 1.00 93.25 69 ASP A O 1
ATOM 554 N N . LYS A 1 70 ? -13.551 7.759 10.168 1.00 90.25 70 LYS A N 1
ATOM 555 C CA . LYS A 1 70 ? -13.871 9.189 10.031 1.00 90.25 70 LYS A CA 1
ATOM 556 C C . LYS A 1 70 ? -13.266 10.072 11.134 1.00 90.25 70 LYS A C 1
ATOM 558 O O . LYS A 1 70 ? -13.044 11.258 10.900 1.00 90.25 70 LYS A O 1
ATOM 563 N N . ASP A 1 71 ? -12.996 9.500 12.305 1.00 92.06 71 ASP A N 1
ATOM 564 C CA . ASP A 1 71 ? -12.454 10.184 13.477 1.00 92.06 71 ASP A CA 1
ATOM 565 C C . ASP A 1 71 ? -10.918 10.048 13.538 1.00 92.06 71 ASP A C 1
ATOM 567 O O . ASP A 1 71 ? -10.280 10.494 14.494 1.00 92.06 71 ASP A O 1
ATOM 571 N N . LYS A 1 72 ? -10.307 9.513 12.465 1.00 91.12 72 LYS A N 1
ATOM 572 C CA . LYS A 1 72 ? -8.863 9.281 12.294 1.00 91.12 72 LYS A CA 1
ATOM 573 C C . LYS A 1 72 ? -8.308 8.260 13.288 1.00 91.12 72 LYS A C 1
ATOM 575 O O . LYS A 1 72 ? -7.116 8.289 13.601 1.00 91.12 72 LYS A O 1
ATOM 580 N N . ILE A 1 73 ? -9.153 7.349 13.762 1.00 94.81 73 ILE A N 1
ATOM 581 C CA . ILE A 1 73 ? -8.754 6.257 14.646 1.00 94.81 73 ILE A CA 1
ATOM 582 C C . ILE A 1 73 ? -8.322 5.065 13.777 1.00 94.81 73 ILE A C 1
ATOM 584 O O . ILE A 1 73 ? -9.054 4.700 12.851 1.00 94.81 73 ILE A O 1
ATOM 588 N N . PRO A 1 74 ? -7.140 4.460 14.017 1.00 96.56 74 PRO A N 1
ATOM 589 C CA . PRO A 1 74 ? -6.737 3.227 13.346 1.00 96.56 74 PRO A CA 1
ATOM 590 C C . PRO A 1 74 ? -7.757 2.111 13.593 1.00 96.56 74 PRO A C 1
ATOM 592 O O . PRO A 1 74 ? -8.095 1.846 14.740 1.00 96.56 74 PRO A O 1
ATOM 595 N N . THR A 1 75 ? -8.220 1.443 12.537 1.00 97.12 75 THR A N 1
ATOM 596 C CA . THR A 1 75 ? -9.236 0.374 12.643 1.00 97.12 75 THR A CA 1
ATOM 597 C C . THR A 1 75 ? -8.707 -0.994 12.234 1.00 97.12 75 THR A C 1
ATOM 599 O O . THR A 1 75 ? -9.017 -1.997 12.873 1.00 97.12 75 THR A O 1
ATOM 602 N N . TRP A 1 76 ? -7.872 -1.041 11.195 1.00 97.69 76 TRP A N 1
ATOM 603 C CA . TRP A 1 76 ? -7.269 -2.283 10.711 1.00 97.69 76 TRP A CA 1
ATOM 604 C C . TRP A 1 76 ? -5.788 -2.113 10.420 1.00 97.69 76 TRP A C 1
ATOM 606 O O . TRP A 1 76 ? -5.380 -1.095 9.856 1.00 97.69 76 TRP A O 1
ATOM 616 N N . SER A 1 77 ? -5.018 -3.154 10.730 1.00 98.06 77 SER A N 1
ATOM 617 C CA . SER A 1 77 ? -3.639 -3.345 10.293 1.00 98.06 77 SER A CA 1
ATOM 618 C C . SER A 1 77 ? -3.552 -4.564 9.382 1.00 98.06 77 SER A C 1
ATOM 620 O O . SER A 1 77 ? -3.975 -5.656 9.762 1.00 98.06 77 SER A O 1
ATOM 622 N N . VAL A 1 78 ? -3.004 -4.384 8.184 1.00 98.19 78 VAL A N 1
ATOM 623 C CA . VAL A 1 78 ? -2.801 -5.450 7.202 1.00 98.19 78 VAL A CA 1
ATOM 624 C C . VAL A 1 78 ? -1.327 -5.516 6.831 1.00 98.19 78 VAL A C 1
ATOM 626 O O . VAL A 1 78 ? -0.759 -4.522 6.382 1.00 98.19 78 VAL A O 1
ATOM 629 N N . LYS A 1 79 ? -0.707 -6.684 6.992 1.00 98.38 79 LYS A N 1
ATOM 630 C CA . LYS A 1 79 ? 0.695 -6.928 6.616 1.00 98.38 79 LYS A CA 1
ATOM 631 C C . LYS A 1 79 ? 0.811 -8.106 5.655 1.00 98.38 79 LYS A C 1
ATOM 633 O O . LYS A 1 79 ? -0.047 -8.987 5.656 1.00 98.38 79 LYS A O 1
ATOM 638 N N . ALA A 1 80 ? 1.858 -8.100 4.839 1.00 98.69 80 ALA A N 1
ATOM 639 C CA . ALA A 1 80 ? 2.190 -9.169 3.899 1.00 98.69 80 ALA A CA 1
ATOM 640 C C . ALA A 1 80 ? 3.701 -9.174 3.610 1.00 98.69 80 ALA A C 1
ATOM 642 O O . ALA A 1 80 ? 4.406 -8.236 3.983 1.00 98.69 80 ALA A O 1
ATOM 643 N N . ASP A 1 81 ? 4.197 -10.184 2.893 1.00 98.69 81 ASP A N 1
ATOM 644 C CA . ASP A 1 81 ? 5.589 -10.191 2.417 1.00 98.69 81 ASP A CA 1
ATOM 645 C C . ASP A 1 81 ? 5.787 -9.243 1.231 1.00 98.69 81 ASP A C 1
ATOM 647 O O . ASP A 1 81 ? 6.815 -8.570 1.122 1.00 98.69 81 ASP A O 1
ATOM 651 N N . LYS A 1 82 ? 4.805 -9.196 0.324 1.00 98.38 82 LYS A N 1
ATOM 652 C CA . LYS A 1 82 ? 4.791 -8.315 -0.846 1.00 98.38 82 LYS A CA 1
ATOM 653 C C . LYS A 1 82 ? 3.397 -7.769 -1.122 1.00 98.38 82 LYS A C 1
ATOM 655 O O . LYS A 1 82 ? 2.396 -8.437 -0.862 1.00 98.38 82 LYS A O 1
ATOM 660 N N . ALA A 1 83 ? 3.335 -6.596 -1.745 1.00 98.31 83 ALA A N 1
ATOM 661 C CA . ALA A 1 83 ? 2.109 -6.091 -2.349 1.00 98.31 83 ALA A CA 1
ATOM 662 C C . ALA A 1 83 ? 2.334 -5.520 -3.747 1.00 98.31 83 ALA A C 1
ATOM 664 O O . ALA A 1 83 ? 3.410 -5.010 -4.048 1.00 98.31 83 ALA A O 1
ATOM 665 N N . LYS A 1 84 ? 1.296 -5.579 -4.582 1.00 98.00 84 LYS A N 1
ATOM 666 C CA . LYS A 1 84 ? 1.235 -4.941 -5.898 1.00 98.00 84 LYS A CA 1
ATOM 667 C C . LYS A 1 84 ? 0.107 -3.920 -5.907 1.00 98.00 84 LYS A C 1
ATOM 669 O O . LYS A 1 84 ? -1.039 -4.297 -5.680 1.00 98.00 84 LYS A O 1
ATOM 674 N N . LEU A 1 85 ? 0.420 -2.663 -6.200 1.00 96.19 85 LEU A N 1
ATOM 675 C CA . LEU A 1 85 ? -0.566 -1.618 -6.471 1.00 96.19 85 LEU A CA 1
ATOM 676 C C . LEU A 1 85 ? -0.663 -1.396 -7.977 1.00 96.19 85 LEU A C 1
ATOM 678 O O . LEU A 1 85 ? 0.350 -1.171 -8.642 1.00 96.19 85 LEU A O 1
ATOM 682 N N . THR A 1 86 ? -1.877 -1.457 -8.500 1.00 95.69 86 THR A N 1
ATOM 683 C CA . THR A 1 86 ? -2.197 -1.173 -9.901 1.00 95.69 86 THR A CA 1
ATOM 684 C C . THR A 1 86 ? -2.772 0.237 -10.058 1.00 95.69 86 THR A C 1
ATOM 686 O O . THR A 1 86 ? -3.192 0.873 -9.090 1.00 95.69 86 THR A O 1
ATOM 689 N N . ASN A 1 87 ? -2.789 0.750 -11.289 1.00 93.00 87 ASN A N 1
ATOM 690 C CA . ASN A 1 87 ? -3.246 2.111 -11.594 1.00 93.00 87 ASN A CA 1
ATOM 691 C C . ASN A 1 87 ? -4.736 2.368 -11.265 1.00 93.00 87 ASN A C 1
ATOM 693 O O . ASN A 1 87 ? -5.133 3.495 -10.982 1.00 93.00 87 ASN A O 1
ATOM 697 N N . ASP A 1 88 ? -5.565 1.323 -11.231 1.00 92.94 88 ASP A N 1
ATOM 698 C CA . ASP A 1 88 ? -6.957 1.372 -10.756 1.00 92.94 88 ASP A CA 1
ATOM 699 C C . ASP A 1 88 ? -7.077 1.376 -9.218 1.00 92.94 88 ASP A C 1
ATOM 701 O O . ASP A 1 88 ? -8.176 1.274 -8.677 1.00 92.94 88 ASP A O 1
ATOM 705 N N . ARG A 1 89 ? -5.951 1.553 -8.511 1.00 88.75 89 ARG A N 1
ATOM 706 C CA . ARG A 1 89 ? -5.833 1.641 -7.047 1.00 88.75 89 ARG A CA 1
ATOM 707 C C . ARG A 1 89 ? -6.179 0.348 -6.308 1.00 88.75 89 ARG A C 1
ATOM 709 O O . ARG A 1 89 ? -6.455 0.382 -5.110 1.00 88.75 89 ARG A O 1
ATOM 716 N N . MET A 1 90 ? -6.108 -0.793 -6.989 1.00 94.12 90 MET A N 1
ATOM 717 C CA . MET A 1 90 ? -6.258 -2.101 -6.357 1.00 94.12 90 MET A CA 1
ATOM 718 C C . MET A 1 90 ? -4.923 -2.568 -5.763 1.00 94.12 90 MET A C 1
ATOM 720 O O . MET A 1 90 ? -3.898 -2.610 -6.447 1.00 94.12 90 MET A O 1
ATOM 724 N N . LEU A 1 91 ? -4.934 -2.912 -4.471 1.00 95.12 91 LEU A N 1
ATOM 725 C CA . LEU A 1 91 ? -3.775 -3.443 -3.752 1.00 95.12 91 LEU A CA 1
ATOM 726 C C . LEU A 1 91 ? -3.914 -4.959 -3.588 1.00 95.12 91 LEU A C 1
ATOM 728 O O . LEU A 1 91 ? -4.796 -5.442 -2.880 1.00 95.12 91 LEU A O 1
ATOM 732 N N . TYR A 1 92 ? -3.016 -5.708 -4.218 1.00 97.88 92 TYR A N 1
ATOM 733 C CA . TYR A 1 92 ? -2.934 -7.162 -4.111 1.00 97.88 92 TYR A CA 1
ATOM 734 C C . TYR A 1 92 ? -1.834 -7.544 -3.126 1.00 97.88 92 TYR A C 1
ATOM 736 O O . TYR A 1 92 ? -0.728 -7.017 -3.217 1.00 97.88 92 TYR A O 1
ATOM 744 N N . LEU A 1 93 ? -2.121 -8.463 -2.206 1.00 98.06 93 LEU A N 1
ATOM 745 C CA . LEU A 1 93 ? -1.211 -8.883 -1.137 1.00 98.06 93 LEU A CA 1
ATOM 746 C C . LEU A 1 93 ? -0.744 -10.322 -1.368 1.00 98.06 93 LEU A C 1
ATOM 748 O O . LEU A 1 93 ? -1.544 -11.183 -1.736 1.00 98.06 93 LEU A O 1
ATOM 752 N N . TYR A 1 94 ? 0.539 -10.588 -1.134 1.00 98.31 94 TYR A N 1
ATOM 753 C CA . TYR A 1 94 ? 1.167 -11.881 -1.399 1.00 98.31 94 TYR A CA 1
ATOM 754 C C . TYR A 1 94 ? 2.088 -12.284 -0.250 1.00 98.31 94 TYR A C 1
ATOM 756 O O . TYR A 1 94 ? 2.935 -11.494 0.164 1.00 98.31 94 TYR A O 1
ATOM 764 N N . GLY A 1 95 ? 1.965 -13.540 0.194 1.00 98.12 95 GLY A N 1
ATOM 765 C CA . GLY A 1 95 ? 2.791 -14.112 1.262 1.00 98.12 95 GLY A CA 1
ATOM 766 C C . GLY A 1 95 ? 2.427 -13.573 2.648 1.00 98.12 95 GLY A C 1
ATOM 767 O O . GLY A 1 95 ? 2.205 -12.376 2.807 1.00 98.12 95 GLY A O 1
ATOM 768 N N . HIS A 1 96 ? 2.315 -14.475 3.630 1.00 98.25 96 HIS A N 1
ATOM 769 C CA . HIS A 1 96 ? 2.019 -14.185 5.045 1.00 98.25 96 HIS A CA 1
ATOM 770 C C . HIS A 1 96 ? 1.033 -13.027 5.272 1.00 98.25 96 HIS A C 1
ATOM 772 O O . HIS A 1 96 ? 1.282 -12.123 6.068 1.00 98.25 96 HIS A O 1
ATOM 778 N N . VAL A 1 97 ? -0.086 -13.047 4.541 1.00 98.31 97 VAL A N 1
ATOM 779 C CA . VAL A 1 97 ? -1.100 -11.999 4.654 1.00 98.31 97 VAL A CA 1
ATOM 780 C C . VAL A 1 97 ? -1.804 -12.148 5.996 1.00 98.31 97 VAL A C 1
ATOM 782 O O . VAL A 1 97 ? -2.430 -13.173 6.261 1.00 98.31 97 VAL A O 1
ATOM 785 N N . GLU A 1 98 ? -1.711 -11.122 6.832 1.00 98.31 98 GLU A N 1
ATOM 786 C CA . GLU A 1 98 ? -2.322 -11.096 8.157 1.00 98.31 98 GLU A CA 1
ATOM 787 C C . GLU A 1 98 ? -3.095 -9.793 8.338 1.00 98.31 98 GLU A C 1
ATOM 789 O O . GLU A 1 98 ? -2.589 -8.705 8.048 1.00 98.31 98 GLU A O 1
ATOM 794 N N . VAL A 1 99 ? -4.326 -9.922 8.825 1.00 97.81 99 VAL A N 1
ATOM 795 C CA . VAL A 1 99 ? -5.242 -8.814 9.088 1.00 97.81 99 VAL A CA 1
ATOM 796 C C . VAL A 1 99 ? -5.556 -8.809 10.576 1.00 97.81 99 VAL A C 1
ATOM 798 O O . VAL A 1 99 ? -6.038 -9.806 11.109 1.00 97.81 99 VAL A O 1
ATOM 801 N N . ASN A 1 100 ? -5.309 -7.678 11.229 1.00 97.94 100 ASN A N 1
ATOM 802 C CA . ASN A 1 100 ? -5.601 -7.461 12.638 1.00 97.94 100 ASN A CA 1
ATOM 803 C C . ASN A 1 100 ? -6.554 -6.277 12.799 1.00 97.94 100 ASN A C 1
ATOM 805 O O . ASN A 1 100 ? -6.343 -5.226 12.189 1.00 97.94 100 ASN A O 1
ATOM 809 N N . ALA A 1 101 ? -7.570 -6.445 13.641 1.00 96.25 101 ALA A N 1
ATOM 810 C CA . ALA A 1 101 ? -8.323 -5.321 14.188 1.00 96.25 101 ALA A CA 1
ATOM 811 C C . ALA A 1 101 ? -7.474 -4.628 15.265 1.00 96.25 101 ALA A C 1
ATOM 813 O O . ALA A 1 101 ? -6.725 -5.306 15.977 1.00 96.25 101 ALA A O 1
ATOM 814 N N . LEU A 1 102 ? -7.577 -3.303 15.350 1.00 92.69 102 LEU A N 1
ATOM 815 C CA . LEU A 1 102 ? -6.845 -2.473 16.314 1.00 92.69 102 LEU A CA 1
ATOM 816 C C . LEU A 1 102 ? -7.753 -1.938 17.425 1.00 92.69 102 LEU A C 1
ATOM 818 O O . LEU A 1 102 ? -8.964 -1.762 17.167 1.00 92.69 102 L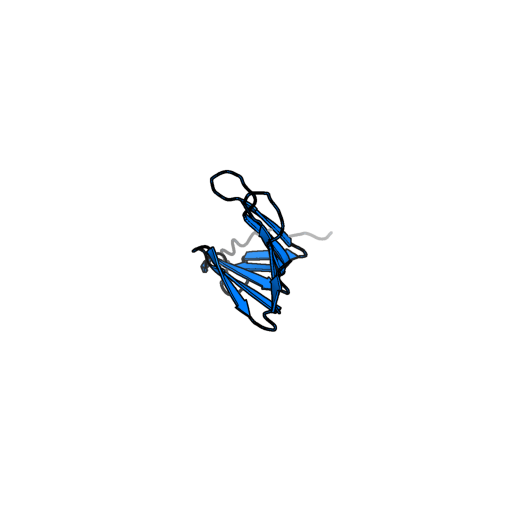EU A O 1
#

Secondary structure (DSSP, 8-state):
------------------TTS-SEEEEEEEEEEE-TTS-EEEEEEEEEEEEETTTTEEEEES-EEEEE-TT--EEEEEE-SEEEE-TT--EEEESS-EEEE-

Sequence (102 aa):
MIGINMAEKDDTAQVVVNNNDPTYKSEHTDTLVYNPEGALSYRLIAQHVEYYSDQAVSWFTQPVLTTFDKDKIPTWSVKADKAKLTNDRMLYLYGHVEVNAL

pLDDT: mean 88.56, std 15.19, range [43.38, 98.69]

Foldseek 3Di:
DDDDDPPPPVPPPPPPPDLPAFPDKDAFDWDWDADPVRHTAKIKTAGMWGARVVQRKIKGAFIWMWGADPVRHTFKIWTARMWMAGPVRDIDGYHPIDMDTD

Mean predicted aligned error: 8.59 Å

Radius of gyration: 20.84 Å; Cα contacts (8 Å, |Δi|>4): 200; chains: 1; bounding box: 66×30×49 Å

Organism: NCBI:txid408170